Protein AF-A0A1A8QBE6-F1 (afdb_monomer)

Foldseek 3Di:
DPPVVVVLVVLWAFDDDPDDDPCNLQRATDQDDDPDPPPNCPDCSHVVRVVLNPDDSVVSPDDPDDD

Sequence (67 aa):
THENSHYIIELLKPHTPTRALRSTHQNLLEVPKTRYKSRGDRSFQTVAPRLWNDLPLSLRSTESGHF

Radius of gyration: 14.15 Å; Cα contacts (8 Å, |Δi|>4): 51; chains: 1; bounding box: 31×35×35 Å

pLDDT: mean 83.48, std 12.09, range [48.16, 95.62]

Structure (mmCIF, N/CA/C/O backbone):
data_AF-A0A1A8QBE6-F1
#
_entry.id   AF-A0A1A8QBE6-F1
#
loop_
_atom_site.group_PDB
_atom_site.id
_atom_site.type_symbol
_atom_site.label_atom_id
_atom_site.label_alt_id
_atom_site.label_comp_id
_atom_site.label_asym_id
_atom_site.label_entity_id
_atom_site.label_seq_id
_atom_site.pdbx_PDB_ins_code
_atom_site.Cartn_x
_atom_site.Cartn_y
_atom_site.Cartn_z
_atom_site.occupancy
_atom_site.B_iso_or_equiv
_atom_site.auth_seq_id
_atom_site.auth_comp_id
_atom_site.auth_asym_id
_atom_site.auth_atom_id
_atom_site.pdbx_PDB_model_num
ATOM 1 N N . THR A 1 1 ? 17.157 -19.642 8.170 1.00 48.88 1 THR A N 1
ATOM 2 C CA . THR A 1 1 ? 16.655 -19.084 6.893 1.00 48.88 1 THR A CA 1
ATOM 3 C C . THR A 1 1 ? 15.362 -18.293 7.119 1.00 48.88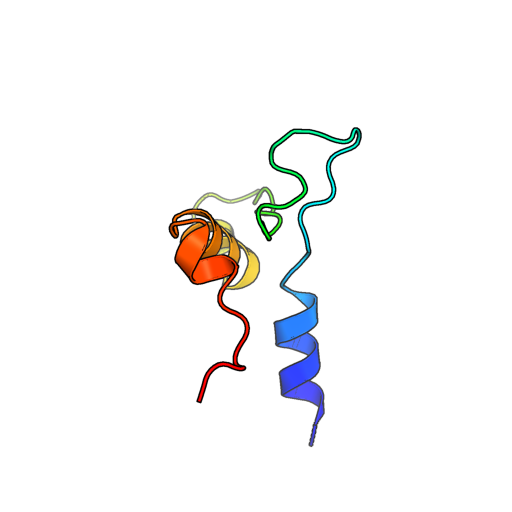 1 THR A C 1
ATOM 5 O O . THR A 1 1 ? 14.336 -18.604 6.533 1.00 48.88 1 THR A O 1
ATOM 8 N N . HIS A 1 2 ? 15.397 -17.256 7.971 1.00 57.28 2 HIS A N 1
ATOM 9 C CA . HIS A 1 2 ? 14.229 -16.418 8.324 1.00 57.28 2 HIS A CA 1
ATOM 10 C C . HIS A 1 2 ? 14.186 -15.061 7.585 1.00 57.28 2 HIS A C 1
ATOM 12 O O . HIS A 1 2 ? 13.230 -14.308 7.731 1.00 57.28 2 HIS A O 1
ATOM 18 N N . GLU A 1 3 ? 15.193 -14.768 6.760 1.00 59.53 3 GLU A N 1
ATOM 19 C CA . GLU A 1 3 ? 15.404 -13.468 6.098 1.00 59.53 3 GLU A CA 1
ATOM 20 C C . GLU A 1 3 ? 14.271 -13.072 5.125 1.00 59.53 3 GLU A C 1
ATOM 22 O O . GLU A 1 3 ? 13.964 -11.896 4.953 1.00 59.53 3 GLU A O 1
ATOM 27 N N . ASN A 1 4 ? 13.595 -14.049 4.509 1.00 61.03 4 ASN A N 1
ATOM 28 C CA . ASN A 1 4 ? 12.664 -13.781 3.405 1.00 61.03 4 ASN A CA 1
ATOM 29 C C . ASN A 1 4 ? 11.354 -13.098 3.835 1.00 61.03 4 ASN A C 1
ATOM 31 O O . ASN A 1 4 ? 10.765 -12.364 3.042 1.00 61.03 4 ASN A O 1
ATOM 35 N N . SER A 1 5 ? 10.891 -13.313 5.070 1.00 74.38 5 SER A N 1
ATOM 36 C CA . SER A 1 5 ? 9.638 -12.706 5.544 1.00 74.38 5 SER A CA 1
ATOM 37 C C . SER A 1 5 ? 9.813 -11.232 5.903 1.00 74.38 5 SER A C 1
ATOM 39 O O . SER A 1 5 ? 8.902 -10.438 5.679 1.00 74.38 5 SER A O 1
ATOM 41 N N . HIS A 1 6 ? 10.986 -10.854 6.421 1.00 86.00 6 HIS A N 1
ATO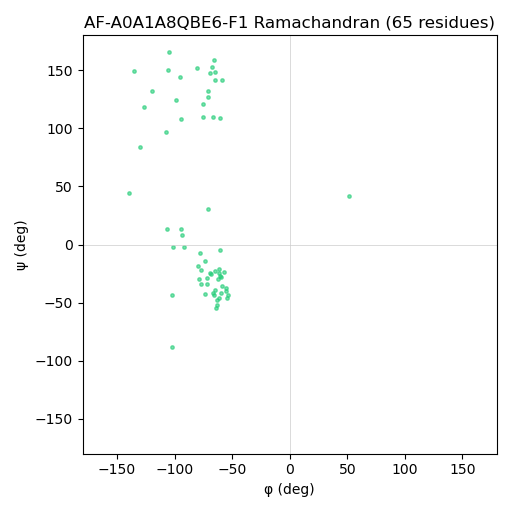M 42 C CA . HIS A 1 6 ? 11.256 -9.481 6.850 1.00 86.00 6 HIS A CA 1
ATOM 43 C C . HIS A 1 6 ? 11.282 -8.519 5.656 1.00 86.00 6 HIS A C 1
ATOM 45 O O . HIS A 1 6 ? 10.639 -7.474 5.694 1.00 86.00 6 HIS A O 1
ATOM 51 N N . TYR A 1 7 ? 11.905 -8.935 4.547 1.00 88.62 7 TYR A N 1
ATOM 52 C CA . TYR A 1 7 ? 11.934 -8.164 3.302 1.00 88.62 7 TYR A CA 1
ATOM 53 C C . TYR A 1 7 ? 10.531 -7.789 2.803 1.00 88.62 7 TYR A C 1
ATOM 55 O O . TYR A 1 7 ? 10.281 -6.640 2.454 1.00 88.62 7 TYR A O 1
ATOM 63 N N . ILE A 1 8 ? 9.591 -8.741 2.791 1.00 88.56 8 ILE A N 1
ATOM 64 C CA . ILE A 1 8 ? 8.226 -8.490 2.301 1.00 88.56 8 ILE A CA 1
ATOM 65 C C . ILE A 1 8 ? 7.503 -7.475 3.195 1.00 88.56 8 ILE A C 1
ATOM 67 O O . ILE A 1 8 ? 6.785 -6.615 2.685 1.00 88.56 8 ILE A O 1
ATOM 71 N N . ILE A 1 9 ? 7.709 -7.554 4.511 1.00 90.19 9 ILE A N 1
ATOM 72 C CA . ILE A 1 9 ? 7.120 -6.618 5.474 1.00 90.19 9 ILE A CA 1
ATOM 73 C C . ILE A 1 9 ? 7.690 -5.211 5.263 1.00 90.19 9 ILE A C 1
ATOM 75 O O . ILE A 1 9 ? 6.923 -4.254 5.213 1.00 90.19 9 ILE A O 1
ATOM 79 N N . GLU A 1 10 ? 9.002 -5.077 5.056 1.00 91.31 10 GLU A N 1
ATOM 80 C CA . GLU A 1 10 ? 9.667 -3.785 4.812 1.00 91.31 10 GLU A CA 1
ATOM 81 C C . GLU A 1 10 ? 9.172 -3.058 3.550 1.00 91.31 10 GLU A C 1
ATOM 83 O O . GLU A 1 10 ? 9.257 -1.827 3.458 1.00 91.31 10 GLU A O 1
ATOM 88 N N . LEU A 1 11 ? 8.635 -3.796 2.573 1.00 92.12 11 LEU A N 1
ATOM 89 C CA . LEU A 1 11 ? 8.022 -3.207 1.383 1.00 92.12 11 LEU A CA 1
ATOM 90 C C . LEU A 1 11 ? 6.708 -2.470 1.703 1.00 92.12 11 LEU A C 1
ATOM 92 O O . LEU A 1 11 ? 6.327 -1.563 0.960 1.00 92.12 11 LEU A O 1
ATOM 96 N N . LEU A 1 12 ? 6.013 -2.820 2.787 1.00 93.31 12 LEU A N 1
ATOM 97 C CA . LEU A 1 12 ? 4.729 -2.227 3.159 1.00 93.31 12 LEU A CA 1
ATOM 98 C C . LEU A 1 12 ? 4.926 -1.149 4.226 1.00 93.31 12 LEU A C 1
ATOM 100 O O . LEU A 1 12 ? 5.464 -1.399 5.301 1.00 93.31 12 LEU A O 1
ATOM 104 N N . LYS A 1 13 ? 4.451 0.067 3.943 1.00 93.19 13 LYS A N 1
ATOM 105 C CA . LYS A 1 13 ? 4.578 1.209 4.857 1.00 93.19 13 LYS A CA 1
ATOM 106 C C . LYS A 1 13 ? 3.207 1.739 5.268 1.00 93.19 13 LYS A C 1
ATOM 108 O O . LYS A 1 13 ? 2.373 1.957 4.385 1.00 93.19 13 LYS A O 1
ATOM 113 N N . PRO A 1 14 ? 2.957 1.977 6.568 1.00 92.38 14 PRO A N 1
ATOM 114 C CA . PRO A 1 14 ? 1.747 2.657 7.018 1.00 92.38 14 PRO A CA 1
ATOM 115 C C . PRO A 1 14 ? 1.635 4.058 6.413 1.00 92.38 14 PRO A C 1
ATOM 117 O O . PRO A 1 14 ? 2.626 4.781 6.308 1.00 92.38 14 PRO A O 1
ATOM 120 N N . HIS A 1 15 ? 0.423 4.469 6.044 1.00 91.75 15 HIS A N 1
ATOM 121 C CA . HIS A 1 15 ? 0.185 5.830 5.585 1.00 91.75 15 HIS A CA 1
ATOM 122 C C . HIS A 1 15 ? 0.177 6.809 6.769 1.00 91.75 15 HIS A C 1
ATOM 124 O O . HIS A 1 15 ? -0.765 6.832 7.560 1.00 91.7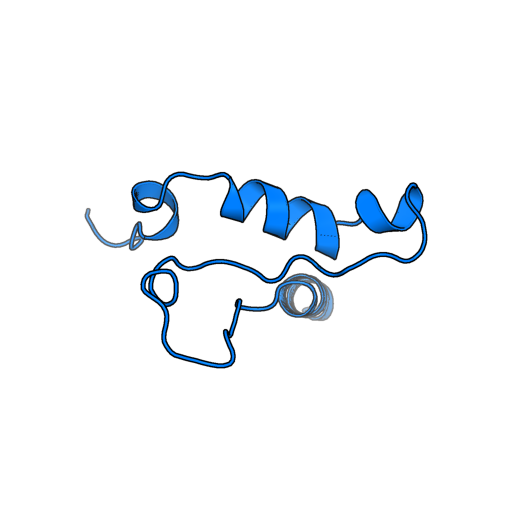5 15 HIS A O 1
ATOM 130 N N . THR A 1 16 ? 1.206 7.653 6.868 1.00 87.88 16 THR A N 1
ATOM 131 C CA . THR A 1 16 ? 1.323 8.684 7.911 1.00 87.88 16 THR A CA 1
ATOM 132 C C . THR A 1 16 ? 1.086 10.081 7.326 1.00 87.88 16 THR A C 1
ATOM 134 O O . THR A 1 16 ? 2.010 10.665 6.748 1.00 87.88 16 THR A O 1
ATOM 137 N N . PRO A 1 17 ? -0.131 10.649 7.428 1.00 84.38 17 PRO A N 1
ATOM 138 C CA . PRO A 1 17 ? -0.387 11.999 6.942 1.00 84.38 17 PRO A CA 1
ATOM 139 C C . PRO A 1 17 ? 0.328 13.039 7.819 1.00 84.38 17 PRO A C 1
ATOM 141 O O . PRO A 1 17 ? 0.436 12.882 9.032 1.00 84.38 17 PRO A O 1
ATOM 144 N N . THR A 1 18 ? 0.762 14.153 7.222 1.00 85.75 18 THR A N 1
ATOM 145 C CA . THR A 1 18 ? 1.443 15.260 7.931 1.00 85.75 18 THR A CA 1
ATOM 146 C C . THR A 1 18 ? 0.573 15.907 9.017 1.00 85.75 18 THR A C 1
ATOM 148 O O . THR A 1 18 ? 1.081 16.550 9.932 1.00 85.75 18 THR A O 1
ATOM 151 N N . ARG A 1 19 ? -0.751 15.747 8.928 1.00 84.06 19 ARG A N 1
ATOM 152 C CA . ARG A 1 19 ? -1.728 16.226 9.908 1.00 84.06 19 ARG A CA 1
ATOM 153 C C . ARG A 1 19 ? -2.744 15.126 10.182 1.00 84.06 19 ARG A C 1
ATOM 155 O O . ARG A 1 19 ? -3.089 14.379 9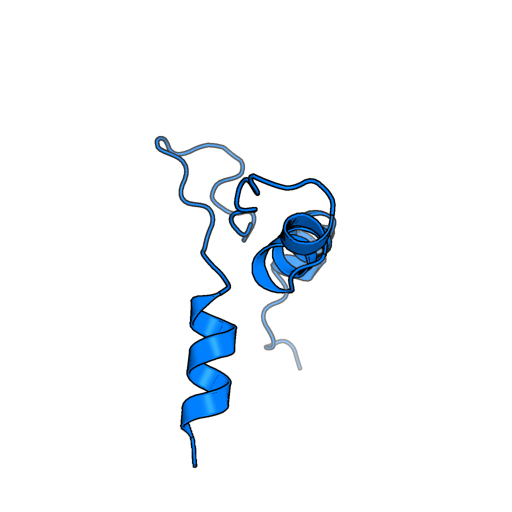.272 1.00 84.06 19 ARG A O 1
ATOM 162 N N . ALA A 1 20 ? -3.288 15.081 11.395 1.00 80.12 20 ALA A N 1
ATOM 163 C CA . ALA A 1 20 ? -4.409 14.205 11.715 1.00 80.12 20 ALA A CA 1
ATOM 164 C C . ALA A 1 20 ? -5.632 14.551 10.840 1.00 80.12 20 ALA A C 1
ATOM 166 O O . ALA A 1 20 ? -6.259 15.604 10.994 1.00 80.12 20 ALA A O 1
ATOM 167 N N . LEU A 1 21 ? -5.942 13.664 9.894 1.00 83.00 21 LEU A N 1
ATOM 168 C CA . LEU A 1 21 ? -7.130 13.695 9.042 1.00 83.00 21 LEU A CA 1
ATOM 169 C C . LEU A 1 21 ? -8.145 12.645 9.510 1.00 83.00 21 LEU A C 1
ATOM 171 O O . LEU A 1 21 ? -7.815 11.719 10.250 1.00 83.00 21 LEU A O 1
ATOM 175 N N . ARG A 1 22 ? -9.388 12.731 9.031 1.00 77.06 22 ARG A N 1
ATOM 176 C CA . ARG A 1 22 ? -10.420 11.721 9.334 1.00 77.06 22 ARG A CA 1
ATOM 177 C C . ARG A 1 22 ? -10.032 10.314 8.846 1.00 77.06 22 ARG A C 1
ATOM 179 O O . ARG A 1 22 ? -10.434 9.335 9.460 1.00 77.06 22 ARG A O 1
ATOM 186 N N . SER A 1 23 ? -9.199 10.217 7.807 1.00 76.19 23 SER A N 1
ATOM 187 C CA . SER A 1 23 ? -8.673 8.954 7.272 1.00 76.19 23 SER A CA 1
ATOM 188 C C . SER A 1 23 ? -7.527 8.338 8.082 1.00 76.19 23 SER A C 1
ATOM 190 O O . SER A 1 23 ? -7.139 7.208 7.807 1.00 76.19 23 SER A O 1
ATOM 192 N N . THR A 1 24 ? -6.992 9.029 9.094 1.00 78.38 24 THR A N 1
ATOM 193 C CA . THR A 1 24 ? -5.820 8.548 9.860 1.00 78.38 24 THR A CA 1
ATOM 194 C C . THR A 1 24 ? -6.079 7.201 10.546 1.00 78.38 24 THR A C 1
ATOM 196 O O . THR A 1 24 ? -5.163 6.408 10.708 1.00 78.38 24 THR A O 1
ATOM 199 N N . HIS A 1 25 ? -7.336 6.903 10.881 1.00 79.12 25 HIS A N 1
ATOM 200 C CA . HIS A 1 25 ? -7.744 5.664 11.553 1.00 79.12 25 HIS A CA 1
ATOM 201 C C . HIS A 1 25 ? -8.203 4.565 10.578 1.00 79.12 25 HIS A C 1
ATOM 203 O O . HIS A 1 25 ? -8.853 3.611 10.990 1.00 79.12 25 HIS A O 1
ATOM 209 N N . GLN A 1 26 ? -7.936 4.708 9.272 1.00 87.50 26 GLN A N 1
ATOM 210 C CA . GLN A 1 26 ? -8.456 3.792 8.246 1.00 87.50 26 GLN A CA 1
ATOM 211 C C . GLN A 1 26 ? -7.519 2.631 7.876 1.00 87.50 26 GLN A C 1
ATOM 213 O O . GLN A 1 26 ? -7.809 1.906 6.920 1.00 87.50 26 GLN A O 1
ATOM 218 N N . ASN A 1 2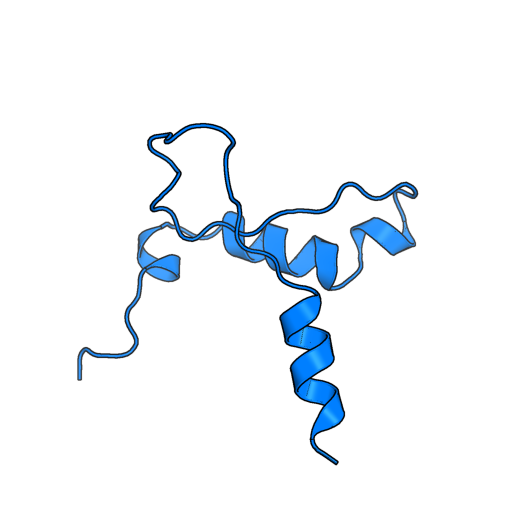7 ? -6.412 2.460 8.611 1.00 89.62 27 ASN A N 1
ATOM 219 C CA . ASN A 1 27 ? -5.398 1.423 8.381 1.00 89.62 27 ASN A CA 1
ATOM 220 C C . ASN A 1 27 ? -4.891 1.386 6.925 1.00 89.62 27 ASN A C 1
ATOM 222 O O . ASN A 1 27 ? -4.751 0.317 6.333 1.00 89.62 27 ASN A O 1
ATOM 226 N N . LEU A 1 28 ? -4.664 2.559 6.325 1.00 93.00 28 LEU A N 1
ATOM 227 C CA . LEU A 1 28 ? -4.198 2.678 4.941 1.00 93.00 28 LEU A CA 1
ATOM 228 C C . LEU A 1 28 ? -2.684 2.457 4.833 1.00 93.00 28 LEU A C 1
ATOM 230 O O . LEU A 1 28 ? -1.924 2.773 5.752 1.00 93.00 28 LEU A O 1
ATOM 234 N N . LEU A 1 29 ? -2.250 1.976 3.670 1.00 94.62 29 LEU A N 1
ATOM 235 C CA . LEU A 1 29 ? -0.842 1.809 3.311 1.00 94.62 29 LEU A CA 1
ATOM 236 C C . LEU A 1 29 ? -0.392 2.882 2.313 1.00 94.62 29 LEU A C 1
ATOM 238 O O . LEU A 1 29 ? -1.175 3.367 1.492 1.00 94.62 29 LEU A O 1
ATOM 242 N N . GLU A 1 30 ? 0.885 3.251 2.363 1.00 94.19 30 GLU A N 1
ATOM 243 C CA . GLU A 1 30 ? 1.493 4.162 1.398 1.00 94.19 30 GLU A CA 1
ATOM 244 C C . GLU A 1 30 ? 1.641 3.477 0.033 1.00 94.19 30 GLU A C 1
ATOM 246 O O . GLU A 1 30 ? 2.236 2.408 -0.086 1.00 94.19 30 GLU A O 1
ATOM 251 N N . VAL A 1 31 ? 1.127 4.121 -1.018 1.00 93.50 31 VAL A N 1
ATOM 252 C CA . VAL A 1 31 ? 1.357 3.697 -2.403 1.00 93.50 31 VAL A CA 1
ATOM 253 C C . VAL A 1 31 ? 2.553 4.485 -2.951 1.00 93.50 31 VAL A C 1
ATOM 255 O O . VAL A 1 31 ? 2.408 5.685 -3.216 1.00 93.50 31 VAL A O 1
ATOM 258 N N . PRO A 1 32 ? 3.730 3.863 -3.145 1.00 90.56 32 PRO A N 1
ATOM 259 C CA . PRO A 1 32 ? 4.906 4.571 -3.629 1.00 90.56 32 PRO A CA 1
ATOM 260 C C . PRO A 1 32 ? 4.687 5.081 -5.056 1.00 90.56 32 PRO A C 1
ATOM 262 O O . PRO A 1 32 ? 4.111 4.404 -5.911 1.00 90.56 32 PRO A O 1
ATOM 265 N N . LYS A 1 33 ? 5.196 6.283 -5.338 1.00 87.81 33 LYS A N 1
ATOM 266 C CA . LYS A 1 33 ? 5.235 6.813 -6.705 1.00 87.81 33 LYS A CA 1
ATOM 267 C C . LYS A 1 33 ? 6.351 6.118 -7.471 1.00 87.81 33 LYS A C 1
ATOM 269 O O . LYS A 1 33 ? 7.518 6.215 -7.095 1.00 87.81 33 LYS A O 1
ATOM 274 N N . THR A 1 34 ? 6.007 5.453 -8.564 1.00 84.69 34 THR A N 1
ATOM 275 C CA . THR A 1 34 ? 6.994 4.773 -9.400 1.00 84.69 34 THR A CA 1
ATOM 276 C C . THR A 1 34 ? 7.403 5.680 -10.559 1.00 84.69 34 THR A C 1
ATOM 278 O O . THR A 1 34 ? 6.608 6.465 -11.077 1.00 84.69 34 THR A O 1
ATOM 281 N N . ARG A 1 35 ? 8.680 5.621 -10.951 1.00 76.88 35 ARG A N 1
ATOM 282 C CA . ARG A 1 35 ? 9.201 6.420 -12.076 1.00 76.88 35 ARG A CA 1
ATOM 283 C C . ARG A 1 35 ? 8.813 5.842 -13.438 1.00 76.88 35 ARG A C 1
ATOM 285 O O . ARG A 1 35 ? 8.808 6.565 -14.427 1.00 76.88 35 ARG A O 1
ATOM 292 N N . TYR A 1 36 ? 8.486 4.551 -13.489 1.00 75.06 36 TYR A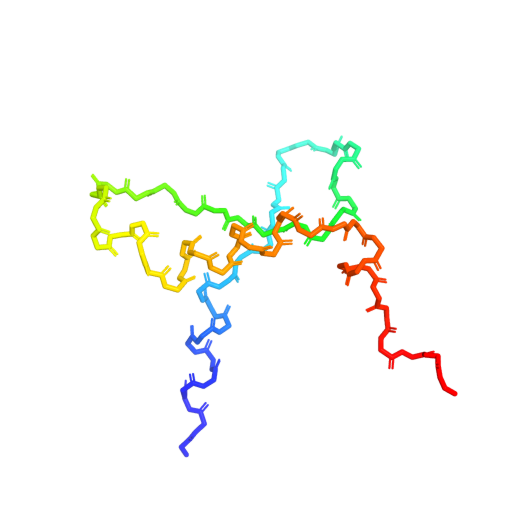 N 1
ATOM 293 C CA . TYR A 1 36 ? 8.205 3.826 -14.723 1.00 75.06 36 TYR A CA 1
ATOM 294 C C . TYR A 1 36 ? 6.846 3.137 -14.635 1.00 75.06 36 TYR A C 1
ATOM 296 O O . TYR A 1 36 ? 6.676 2.208 -13.844 1.00 75.06 36 TYR A O 1
ATOM 304 N N . LYS A 1 37 ? 5.933 3.522 -15.536 1.00 69.00 37 LYS A N 1
ATOM 305 C CA . LYS A 1 37 ? 4.544 3.024 -15.611 1.00 69.00 37 LYS A CA 1
ATOM 306 C C . LYS A 1 37 ? 4.391 1.514 -15.858 1.00 69.00 37 LYS A C 1
ATOM 308 O O . LYS A 1 37 ? 3.284 0.997 -15.943 1.00 69.00 37 LYS A O 1
ATOM 313 N N . SER A 1 38 ? 5.497 0.804 -16.072 1.00 75.25 38 SER A N 1
ATOM 314 C CA . SER A 1 38 ? 5.517 -0.616 -16.413 1.00 75.25 38 SER A CA 1
ATOM 315 C C . SER A 1 38 ? 5.888 -1.475 -15.204 1.00 75.25 38 SER A C 1
ATOM 317 O O . SER A 1 38 ? 5.016 -1.933 -14.473 1.00 75.25 38 SER A O 1
ATOM 319 N N . ARG A 1 39 ? 7.182 -1.716 -14.983 1.00 72.38 39 ARG A N 1
ATOM 320 C CA . ARG A 1 39 ? 7.666 -2.660 -13.963 1.00 72.38 39 ARG A CA 1
ATOM 321 C C . ARG A 1 39 ? 7.473 -2.144 -12.540 1.00 72.38 39 ARG A C 1
ATOM 323 O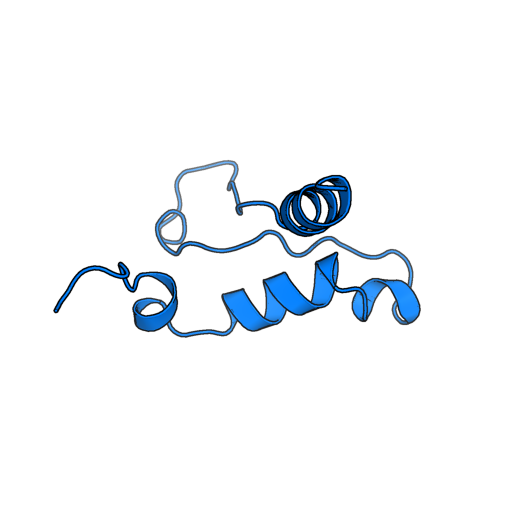 O . ARG A 1 39 ? 7.192 -2.941 -11.655 1.00 72.38 39 ARG A O 1
ATOM 330 N N . GLY A 1 40 ? 7.596 -0.832 -12.334 1.00 74.88 40 GLY A N 1
ATOM 331 C CA . GLY A 1 40 ? 7.406 -0.220 -11.021 1.00 74.88 40 GLY A CA 1
ATOM 332 C C . GLY A 1 40 ? 5.976 -0.401 -10.529 1.00 74.88 40 GLY A C 1
ATOM 333 O O . GLY A 1 40 ? 5.764 -0.948 -9.451 1.00 74.88 40 GLY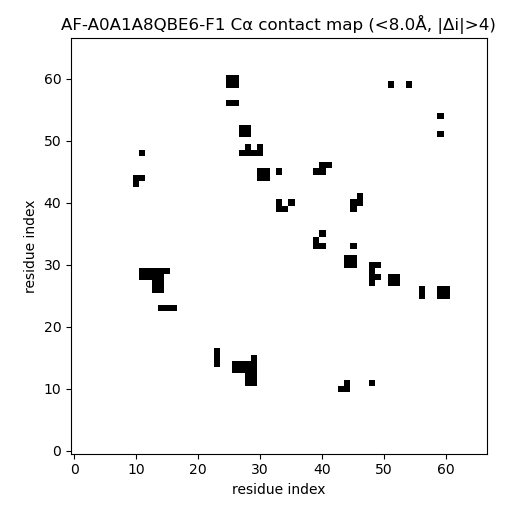 A O 1
ATOM 334 N N . ASP A 1 41 ? 5.000 -0.022 -11.355 1.00 82.94 41 ASP A N 1
ATOM 335 C CA . ASP A 1 41 ? 3.580 -0.061 -10.983 1.00 82.94 41 ASP A CA 1
ATOM 336 C C . ASP A 1 41 ? 3.034 -1.474 -10.739 1.00 82.94 41 ASP A C 1
ATOM 338 O O . ASP A 1 41 ? 2.051 -1.632 -10.019 1.00 82.94 41 ASP A O 1
ATOM 342 N N . ARG A 1 42 ? 3.679 -2.501 -11.308 1.00 85.75 42 ARG A N 1
ATOM 343 C CA . ARG A 1 42 ? 3.325 -3.918 -11.118 1.00 85.75 42 ARG A CA 1
ATOM 344 C C . ARG A 1 42 ? 4.070 -4.590 -9.963 1.00 85.75 42 ARG A C 1
ATOM 346 O O . ARG A 1 42 ? 3.850 -5.772 -9.715 1.00 85.75 42 ARG A O 1
ATOM 353 N N . SER A 1 43 ? 4.975 -3.882 -9.289 1.00 90.44 43 SER A N 1
ATOM 354 C CA . SER A 1 43 ? 5.721 -4.443 -8.163 1.00 90.44 43 SER A CA 1
ATOM 355 C C . SER A 1 43 ? 4.803 -4.708 -6.967 1.00 90.44 43 SER A C 1
ATOM 357 O O . SER A 1 43 ? 3.805 -4.011 -6.773 1.00 90.44 43 SER A O 1
ATOM 359 N N . PHE A 1 44 ? 5.161 -5.683 -6.127 1.00 91.06 44 PHE A N 1
ATOM 360 C CA . PHE A 1 44 ? 4.423 -5.975 -4.893 1.00 91.06 44 PHE A CA 1
ATOM 361 C C . PHE A 1 44 ? 4.272 -4.724 -4.013 1.00 91.06 44 PHE A C 1
ATOM 363 O O . PHE A 1 44 ? 3.171 -4.413 -3.565 1.00 91.06 44 PHE A O 1
ATOM 370 N N . GLN A 1 45 ? 5.356 -3.952 -3.876 1.00 92.62 45 GLN A N 1
ATOM 371 C CA . GLN A 1 45 ? 5.406 -2.701 -3.116 1.00 92.62 45 GLN A CA 1
ATOM 372 C C . GLN A 1 45 ? 4.381 -1.655 -3.590 1.00 92.62 45 GLN A C 1
ATOM 374 O O . GLN A 1 45 ? 4.019 -0.758 -2.838 1.00 92.62 45 GLN A O 1
ATOM 379 N N . THR A 1 46 ? 3.915 -1.732 -4.839 1.00 93.00 46 THR A N 1
ATOM 380 C CA . THR A 1 46 ? 2.921 -0.803 -5.392 1.00 93.00 46 THR A CA 1
ATOM 381 C C . THR A 1 46 ? 1.523 -1.407 -5.454 1.00 93.00 46 THR A C 1
ATOM 383 O O . THR A 1 46 ? 0.554 -0.732 -5.109 1.00 93.00 46 THR A O 1
ATOM 386 N N . VAL A 1 47 ? 1.399 -2.661 -5.890 1.00 94.00 47 VAL A N 1
ATOM 387 C CA . VAL A 1 47 ? 0.098 -3.313 -6.099 1.00 94.00 47 VAL A CA 1
ATOM 388 C C . VAL A 1 47 ? -0.563 -3.678 -4.773 1.00 94.00 47 VAL A C 1
ATOM 390 O O . VAL A 1 47 ? -1.759 -3.439 -4.616 1.00 94.00 47 VAL A O 1
ATOM 393 N N . ALA A 1 48 ? 0.192 -4.204 -3.803 1.00 94.50 48 ALA A N 1
ATOM 394 C CA . ALA A 1 48 ? -0.385 -4.646 -2.536 1.00 94.50 48 ALA A CA 1
ATOM 395 C C . ALA A 1 48 ? -1.013 -3.485 -1.734 1.00 94.50 48 ALA A C 1
ATOM 397 O O . ALA A 1 48 ? -2.186 -3.605 -1.374 1.00 94.50 48 ALA A O 1
ATOM 398 N N . PRO A 1 49 ? -0.343 -2.326 -1.539 1.00 95.06 49 PRO A N 1
ATOM 399 C CA . PRO A 1 49 ? -0.970 -1.166 -0.901 1.00 95.06 49 PRO A CA 1
ATOM 400 C C . PRO A 1 49 ? -2.220 -0.647 -1.622 1.00 95.06 49 PRO A C 1
ATOM 402 O O . PRO A 1 49 ? -3.166 -0.229 -0.960 1.00 95.06 49 PRO A O 1
ATOM 405 N N . ARG A 1 50 ? -2.258 -0.687 -2.964 1.00 94.88 50 ARG A N 1
ATOM 406 C CA . ARG A 1 50 ? -3.440 -0.266 -3.742 1.00 94.88 50 ARG A CA 1
ATOM 407 C C . ARG A 1 50 ? -4.639 -1.160 -3.453 1.00 94.88 50 ARG A C 1
ATOM 409 O O . ARG A 1 50 ? -5.666 -0.660 -3.014 1.00 94.88 50 ARG A O 1
ATOM 416 N N . LEU A 1 51 ? -4.468 -2.471 -3.624 1.00 95.62 51 LEU A N 1
ATOM 417 C CA . LEU A 1 51 ? -5.535 -3.443 -3.385 1.00 95.62 51 LEU A CA 1
ATOM 418 C C . LEU A 1 51 ? -6.037 -3.384 -1.941 1.00 95.62 51 LEU A C 1
ATOM 420 O O . LEU A 1 51 ? -7.240 -3.420 -1.709 1.00 95.62 51 LEU A O 1
ATOM 424 N N . TRP A 1 52 ? -5.128 -3.246 -0.974 1.00 95.38 52 TRP A N 1
ATOM 425 C CA . TRP A 1 52 ? -5.494 -3.087 0.430 1.00 95.38 52 TRP A CA 1
ATOM 426 C C . TRP A 1 52 ? -6.331 -1.825 0.673 1.00 95.38 52 TRP A C 1
ATOM 428 O O . TRP A 1 52 ? -7.360 -1.881 1.349 1.00 95.38 52 TRP A O 1
ATOM 438 N N . ASN A 1 53 ? -5.928 -0.686 0.103 1.00 95.00 53 ASN A N 1
ATOM 439 C CA . ASN A 1 53 ? -6.633 0.589 0.258 1.00 95.00 53 ASN A CA 1
ATOM 440 C C . ASN A 1 53 ? -8.005 0.614 -0.441 1.00 95.00 53 ASN A C 1
ATOM 442 O O . ASN A 1 53 ? -8.894 1.332 0.019 1.00 95.00 53 ASN A O 1
ATOM 446 N N . ASP A 1 54 ? -8.208 -0.203 -1.476 1.00 95.12 54 ASP A N 1
ATOM 447 C CA . ASP A 1 54 ? -9.499 -0.344 -2.167 1.00 95.12 54 ASP A CA 1
ATOM 448 C C . ASP A 1 54 ? -10.539 -1.134 -1.349 1.00 95.12 54 ASP A C 1
ATOM 450 O O . ASP A 1 54 ? -11.735 -1.085 -1.640 1.00 95.12 54 ASP A O 1
ATOM 454 N N . LEU A 1 55 ? -10.120 -1.838 -0.291 1.00 93.75 55 LEU A N 1
ATOM 455 C CA . LEU A 1 55 ? -11.047 -2.562 0.579 1.00 93.75 55 LEU A CA 1
ATOM 456 C C . LEU A 1 55 ? -11.991 -1.607 1.352 1.00 93.75 55 LEU A C 1
ATOM 458 O O . LEU A 1 55 ? -11.696 -0.428 1.577 1.00 93.75 55 LEU A O 1
ATOM 462 N N . PRO A 1 56 ? -13.145 -2.087 1.831 1.00 92.75 56 PRO A N 1
ATOM 463 C CA . PRO A 1 56 ? -13.916 -1.381 2.844 1.00 92.75 56 PRO A CA 1
ATOM 464 C C . PRO A 1 56 ? -13.150 -1.288 4.170 1.00 92.75 56 PRO A C 1
ATOM 466 O O . PRO A 1 56 ? -12.420 -2.206 4.549 1.00 92.75 56 PRO A O 1
ATOM 469 N N . LEU A 1 57 ? -13.369 -0.204 4.921 1.00 89.75 57 LEU A N 1
ATOM 470 C CA . LEU A 1 57 ? -12.767 -0.020 6.247 1.00 89.75 57 LEU A CA 1
ATOM 471 C C . LEU A 1 57 ? -13.074 -1.191 7.191 1.00 89.75 57 LEU A C 1
ATOM 473 O O . LEU A 1 57 ? -12.186 -1.645 7.899 1.00 89.75 57 LEU A O 1
ATOM 477 N N . SER A 1 58 ? -14.303 -1.712 7.157 1.00 90.19 58 SER A N 1
ATOM 478 C CA . SER A 1 58 ? -14.721 -2.837 7.998 1.00 90.19 58 SER A CA 1
ATOM 479 C C . SER A 1 58 ? -13.824 -4.064 7.842 1.00 90.19 58 SER A C 1
ATOM 481 O O . SER A 1 58 ? -13.532 -4.702 8.842 1.00 90.19 58 SER A O 1
ATOM 483 N N . LEU A 1 59 ? -13.346 -4.355 6.625 1.00 89.25 59 LEU A N 1
ATOM 484 C CA . LEU A 1 59 ? -12.453 -5.485 6.348 1.00 89.25 59 LEU A CA 1
ATOM 485 C C . LEU A 1 59 ? -10.996 -5.204 6.732 1.00 89.25 59 LEU A C 1
ATOM 487 O O . LEU A 1 59 ? -10.271 -6.118 7.098 1.00 89.25 59 LEU A O 1
ATOM 491 N N . ARG A 1 60 ? -10.554 -3.946 6.672 1.00 90.38 60 ARG A N 1
ATOM 492 C CA . ARG A 1 60 ? -9.204 -3.552 7.118 1.00 90.38 60 ARG A CA 1
ATOM 493 C C . ARG A 1 60 ? -9.074 -3.392 8.628 1.00 90.38 60 ARG A C 1
ATOM 495 O O . ARG A 1 60 ? -7.964 -3.329 9.153 1.00 90.38 60 ARG A O 1
ATOM 502 N N . SER A 1 61 ? -10.199 -3.237 9.309 1.00 86.44 61 SER A N 1
ATOM 503 C CA . SER A 1 61 ? -10.280 -3.067 10.756 1.00 86.44 61 SER A CA 1
ATOM 504 C C . SER A 1 61 ? -10.804 -4.321 11.450 1.00 86.44 61 SER A C 1
ATOM 506 O O . SER A 1 61 ? -11.153 -4.248 12.624 1.00 86.44 61 SER A O 1
ATOM 508 N N . THR A 1 62 ? -10.856 -5.467 10.759 1.00 82.19 62 THR A N 1
ATOM 509 C CA . THR A 1 62 ? -11.143 -6.743 11.417 1.00 82.19 62 THR A CA 1
ATOM 510 C C . THR A 1 62 ? -9.993 -7.092 12.346 1.00 82.19 62 THR A C 1
ATOM 512 O O . THR A 1 62 ? -8.899 -7.443 11.901 1.00 82.19 62 THR A O 1
ATOM 515 N N . GLU A 1 63 ? -10.248 -7.012 13.641 1.00 72.75 63 GLU A N 1
ATOM 516 C CA . GLU A 1 63 ? -9.411 -7.656 14.635 1.00 72.75 63 GLU A CA 1
ATOM 517 C C . GLU A 1 63 ? -9.645 -9.165 14.533 1.00 72.75 63 GLU A C 1
ATOM 519 O O . GLU A 1 63 ? -10.785 -9.626 14.452 1.00 72.75 63 GLU A O 1
ATOM 524 N N . SER A 1 64 ? -8.574 -9.954 14.496 1.00 64.31 64 SER A N 1
ATOM 525 C CA . SER A 1 64 ? -8.619 -11.416 14.361 1.00 64.31 64 SER A CA 1
ATOM 526 C C . SER A 1 64 ? -9.148 -12.132 15.620 1.00 64.31 64 SER A C 1
ATOM 528 O O . SER A 1 64 ? -8.708 -13.236 15.924 1.00 64.31 64 SER A O 1
ATOM 530 N N . GLY A 1 65 ? -10.045 -11.506 16.384 1.00 60.78 65 GLY A N 1
ATOM 531 C CA . GLY A 1 65 ? -10.349 -11.859 17.771 1.00 60.78 65 GLY A CA 1
ATOM 532 C C . GLY A 1 65 ? -11.829 -11.805 18.140 1.00 60.78 65 GLY A C 1
ATOM 533 O O . GLY A 1 65 ? -12.167 -11.305 19.207 1.00 60.78 65 GLY A O 1
ATOM 534 N N . HIS A 1 66 ? -12.717 -12.329 17.294 1.00 53.50 66 HIS A N 1
ATOM 535 C CA . HIS A 1 66 ? -14.061 -12.696 17.747 1.00 53.50 66 HIS A CA 1
ATOM 536 C C . HIS A 1 66 ? -14.401 -14.122 17.302 1.00 53.50 66 HIS A C 1
ATOM 538 O O . HIS A 1 66 ? -15.012 -14.330 16.255 1.00 53.50 66 HIS A O 1
ATOM 544 N N . PHE A 1 67 ? -13.948 -15.086 18.102 1.00 48.16 67 PHE A N 1
ATOM 545 C CA . PHE A 1 67 ? -14.476 -16.446 18.194 1.00 48.16 67 PHE A CA 1
ATOM 546 C C . PHE A 1 67 ? -14.659 -16.778 19.672 1.00 48.16 67 PHE A C 1
ATOM 548 O O . PHE A 1 67 ? -13.801 -16.328 20.468 1.00 48.16 67 PHE A O 1
#

Organism: NCBI:txid704102

Solvent-accessible surface area (backbone atoms only — not comparable to full-atom values): 4342 Å² total; per-residue (Å²): 138,71,67,72,61,55,58,62,52,72,50,61,44,76,51,78,68,98,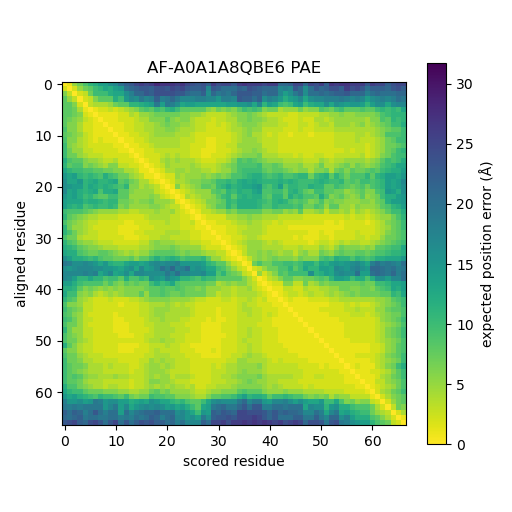58,98,51,93,66,66,82,49,74,44,43,43,61,66,87,59,97,39,91,58,71,45,53,70,29,67,52,28,41,52,27,47,60,59,56,71,49,59,57,71,73,64,64,60,69,99,76,86,130

Mean predicted aligned error: 7.06 Å

Secondary structure (DSSP, 8-state):
--HHHHHHHHT--B---SS--GGGGS--B--PPPSSTTTTTTSHHHHHHHHHHHS-HHHHT--S---